Protein AF-A0A8X6U093-F1 (afdb_monomer_lite)

Organism: Nephila pilipes (NCBI:txid299642)

InterPro domains:
  IPR012337 Ribonuclease H-like superfamily [SSF53098] (28-123)

Radius of gyration: 16.88 Å; chains: 1; bounding box: 47×29×52 Å

Foldseek 3Di:
DDDPPVVVVVVVVLVVLVVCCCVVPNVVRHWDKDKFWEDDDQWIKIWIDTPVDIAIATQAGDDDPVCRGVSNVVVCCVDPNVVVVVVVVVVCVVVVHDDDDDDDDPPSDCPRHVVRNVRRVVNRPDHPPPPPD

Sequence (133 aa):
MEIEKKVTLDIFLKINALSLLDNNYPEPEWIRIYAVGSKMNDTVGAGVRSRLFSQYVPVGKYDSRTAIETTALQHLSESLIVNKIKQITWELIMNGKIVELQRILSHVDKDGNERVDLLAKRGTKFHTEEITI

pLDDT: mean 71.96, std 12.49, range [29.11, 88.0]

Secondary structure (DSSP, 8-state):
----HHHHHHHHHHHHHHHHHHHHS-TTTS--EEEEEEEETTEEEEEEEESS-EEEEEEEE-S-HHHHHHHHHHHHHHSHHHHHHHHHHHHHHHTT-------PPTTTSTTHHHHHHHHHHHHTTS-------

Structure (mmCIF, N/CA/C/O backbone):
data_AF-A0A8X6U093-F1
#
_entry.id   AF-A0A8X6U093-F1
#
loop_
_atom_site.group_PDB
_atom_site.id
_atom_site.type_symbol
_atom_site.label_atom_id
_atom_site.label_alt_id
_atom_site.label_comp_id
_atom_site.label_asym_id
_atom_site.label_entity_id
_atom_site.label_seq_id
_atom_site.pdbx_PDB_ins_code
_atom_site.Cartn_x
_atom_site.Cartn_y
_atom_site.Cartn_z
_atom_site.occupancy
_atom_site.B_iso_or_equiv
_atom_site.auth_seq_id
_atom_site.auth_comp_id
_atom_site.auth_asym_id
_atom_site.auth_atom_id
_atom_site.pdbx_PDB_model_num
ATOM 1 N N . MET A 1 1 ? 30.872 -15.445 22.754 1.00 41.41 1 MET A N 1
ATOM 2 C CA . MET A 1 1 ? 29.874 -15.375 21.668 1.00 41.41 1 MET A CA 1
ATOM 3 C C . MET A 1 1 ? 29.599 -13.899 21.434 1.00 41.41 1 MET A C 1
ATOM 5 O O . MET A 1 1 ? 28.808 -13.312 22.158 1.00 41.41 1 MET A O 1
ATOM 9 N N . GLU A 1 2 ? 30.370 -13.267 20.551 1.00 41.06 2 GLU A N 1
ATOM 10 C CA . GLU A 1 2 ? 30.178 -11.859 20.192 1.00 41.06 2 GLU A CA 1
ATOM 11 C C . GLU A 1 2 ? 29.000 -11.774 19.227 1.00 41.06 2 GLU A C 1
ATOM 13 O O . GLU A 1 2 ? 29.081 -12.222 18.087 1.00 41.06 2 GLU A O 1
ATOM 18 N N . ILE A 1 3 ? 27.874 -11.260 19.709 1.00 49.97 3 ILE A N 1
ATOM 19 C CA . ILE A 1 3 ? 26.755 -10.896 18.845 1.00 49.97 3 ILE A CA 1
ATOM 20 C C . ILE A 1 3 ? 27.085 -9.501 18.307 1.00 49.97 3 ILE A C 1
ATOM 22 O O . ILE A 1 3 ? 27.195 -8.550 19.084 1.00 49.97 3 ILE A O 1
ATOM 26 N N . GLU A 1 4 ? 27.303 -9.380 16.995 1.00 53.41 4 GLU A N 1
ATOM 27 C CA . GLU A 1 4 ? 27.632 -8.108 16.343 1.00 53.41 4 GLU A CA 1
ATOM 28 C C . GLU A 1 4 ? 26.589 -7.030 16.679 1.00 53.41 4 GLU A C 1
ATOM 30 O O . GLU A 1 4 ? 25.404 -7.172 16.374 1.00 53.41 4 GLU A O 1
ATOM 35 N N . LYS A 1 5 ? 27.048 -5.901 17.243 1.00 52.06 5 LYS A N 1
ATOM 36 C CA . LYS A 1 5 ? 26.238 -4.716 17.605 1.00 52.06 5 LYS A CA 1
ATOM 37 C C . LYS A 1 5 ? 25.226 -4.287 16.533 1.00 52.06 5 LYS A C 1
ATOM 39 O O . LYS A 1 5 ? 24.178 -3.739 16.867 1.00 52.06 5 LYS A O 1
ATOM 44 N N . LYS A 1 6 ? 25.547 -4.513 15.257 1.00 57.16 6 LYS A N 1
ATOM 45 C CA . LYS A 1 6 ? 24.728 -4.133 14.102 1.00 57.16 6 LYS A CA 1
ATOM 46 C C . LYS A 1 6 ? 23.438 -4.958 14.002 1.00 57.16 6 LYS A C 1
ATOM 48 O O . LYS A 1 6 ? 22.373 -4.394 13.788 1.00 57.16 6 LYS A O 1
ATOM 53 N N . VAL A 1 7 ? 23.521 -6.264 14.256 1.00 57.22 7 VAL A N 1
ATOM 54 C CA . VAL A 1 7 ? 22.369 -7.182 14.240 1.00 57.22 7 VAL A CA 1
ATOM 55 C C . VAL A 1 7 ? 21.414 -6.871 15.393 1.00 57.22 7 VAL A C 1
ATOM 57 O O . VAL A 1 7 ? 20.195 -6.876 15.222 1.00 57.22 7 VAL A O 1
ATOM 60 N N . THR A 1 8 ? 21.963 -6.535 16.561 1.00 59.69 8 THR A N 1
ATOM 61 C CA . THR A 1 8 ? 21.176 -6.153 17.739 1.00 59.69 8 THR A CA 1
ATOM 62 C C . THR A 1 8 ? 20.355 -4.888 17.475 1.00 59.69 8 THR A C 1
ATOM 64 O O . THR A 1 8 ? 19.180 -4.841 17.830 1.00 59.69 8 THR A O 1
ATOM 67 N N . LEU A 1 9 ? 20.931 -3.884 16.805 1.00 66.94 9 LEU A N 1
ATOM 68 C CA . LEU A 1 9 ? 20.243 -2.626 16.508 1.00 66.94 9 LEU A CA 1
ATOM 69 C C . LEU A 1 9 ? 19.055 -2.819 15.550 1.00 66.94 9 LEU A C 1
ATOM 71 O O . LEU A 1 9 ? 17.976 -2.292 15.814 1.00 66.94 9 LEU A O 1
ATOM 75 N N . ASP A 1 10 ? 19.219 -3.620 14.496 1.00 66.00 10 ASP A N 1
ATOM 76 C CA . ASP A 1 10 ? 18.153 -3.881 13.519 1.00 66.00 10 ASP A CA 1
ATOM 77 C C . ASP A 1 10 ? 16.969 -4.638 14.142 1.00 66.00 10 ASP A C 1
ATOM 79 O O . ASP A 1 10 ? 15.806 -4.321 13.876 1.00 66.00 10 ASP A O 1
ATOM 83 N N . ILE A 1 11 ? 17.245 -5.602 15.028 1.00 68.00 11 ILE A N 1
ATOM 84 C CA . ILE A 1 11 ? 16.208 -6.330 15.774 1.00 68.00 11 ILE A CA 1
ATOM 85 C C . ILE A 1 11 ? 15.457 -5.382 16.718 1.00 68.00 11 ILE A C 1
ATOM 87 O O . ILE A 1 11 ? 14.227 -5.413 16.764 1.00 68.00 11 ILE A O 1
ATOM 91 N N . PHE A 1 12 ? 16.168 -4.509 17.436 1.00 71.88 12 PHE A N 1
ATOM 92 C CA . PHE A 1 12 ? 15.547 -3.542 18.346 1.00 71.88 12 PHE A CA 1
ATOM 93 C C . PHE A 1 12 ? 14.691 -2.507 17.612 1.00 71.88 12 PHE A C 1
ATOM 95 O O . PHE A 1 12 ? 13.573 -2.226 18.040 1.00 71.88 12 PHE A O 1
ATOM 102 N N . LEU A 1 13 ? 15.175 -1.963 16.493 1.00 70.44 13 LEU A N 1
ATOM 103 C CA . LEU A 1 13 ? 14.407 -1.029 15.665 1.00 70.44 13 LEU A CA 1
ATOM 104 C C . LEU A 1 13 ? 13.133 -1.682 15.128 1.00 70.44 13 LEU A C 1
ATOM 106 O O . LEU A 1 13 ? 12.068 -1.068 15.147 1.00 70.44 13 LEU A O 1
ATOM 110 N N . LYS A 1 14 ? 13.228 -2.950 14.719 1.00 69.44 14 LYS A N 1
ATOM 111 C CA . LYS A 1 14 ? 12.084 -3.735 14.262 1.00 69.44 14 LYS A CA 1
ATOM 112 C C . LYS A 1 14 ? 11.042 -3.944 15.361 1.00 69.44 14 LYS A C 1
ATOM 114 O O . LYS A 1 14 ? 9.865 -3.685 15.130 1.00 69.44 14 LYS A O 1
ATOM 119 N N . ILE A 1 15 ? 11.467 -4.382 16.546 1.00 73.75 15 ILE A N 1
ATOM 120 C CA . ILE A 1 15 ? 10.570 -4.598 17.692 1.00 73.75 15 ILE A CA 1
ATOM 121 C C . ILE A 1 15 ? 9.896 -3.286 18.098 1.00 73.75 15 ILE A C 1
ATOM 123 O O . ILE A 1 15 ? 8.685 -3.261 18.300 1.00 73.75 15 ILE A O 1
ATOM 127 N N . ASN A 1 16 ? 10.654 -2.190 18.163 1.00 74.38 16 ASN A N 1
ATOM 128 C CA . ASN A 1 16 ? 10.108 -0.890 18.537 1.00 74.38 16 ASN A CA 1
ATOM 129 C C . ASN A 1 16 ? 9.097 -0.374 17.517 1.00 74.38 16 ASN A C 1
ATOM 131 O O . ASN A 1 16 ? 8.034 0.076 17.919 1.00 74.38 16 ASN A O 1
ATOM 135 N N . ALA A 1 17 ? 9.386 -0.473 16.218 1.00 74.12 17 ALA A N 1
ATOM 136 C CA . ALA A 1 17 ? 8.464 -0.032 15.176 1.00 74.12 17 ALA A CA 1
ATOM 137 C C . ALA A 1 17 ? 7.152 -0.837 15.176 1.00 74.12 17 ALA A C 1
ATOM 139 O O . ALA A 1 17 ? 6.080 -0.248 15.070 1.00 74.12 17 ALA A O 1
ATOM 140 N N . LEU A 1 18 ? 7.224 -2.162 15.351 1.00 75.12 18 LEU A N 1
ATOM 141 C CA . LEU A 1 18 ? 6.031 -3.007 15.481 1.00 75.12 18 LEU A CA 1
ATOM 142 C C . LEU A 1 18 ? 5.238 -2.685 16.749 1.00 75.12 18 LEU A C 1
ATOM 144 O O . LEU A 1 18 ? 4.028 -2.510 16.684 1.00 75.12 18 LEU A O 1
ATOM 148 N N . SER A 1 19 ? 5.926 -2.523 17.881 1.00 78.62 19 SER A N 1
ATOM 149 C CA . SER A 1 19 ? 5.303 -2.127 19.147 1.00 78.62 19 SER A CA 1
ATOM 150 C C . SER A 1 19 ? 4.608 -0.765 19.035 1.00 78.62 19 SER A C 1
ATOM 152 O O . SER A 1 19 ? 3.512 -0.580 19.552 1.00 78.62 19 SER A O 1
ATOM 154 N N . LEU A 1 20 ? 5.195 0.187 18.308 1.00 79.06 20 LEU A N 1
ATOM 155 C CA . LEU A 1 20 ? 4.588 1.494 18.045 1.00 79.06 20 LEU A CA 1
ATOM 156 C C . LEU A 1 20 ? 3.298 1.361 17.224 1.00 79.06 20 LEU A C 1
ATOM 158 O O . LEU A 1 20 ? 2.291 1.977 17.566 1.00 79.06 20 LEU A O 1
ATOM 162 N N . LEU A 1 21 ? 3.319 0.532 16.174 1.00 78.25 21 LEU A N 1
ATOM 163 C CA . LEU A 1 21 ? 2.145 0.261 15.343 1.00 78.25 21 LEU A CA 1
ATOM 164 C C . LEU A 1 21 ? 1.028 -0.418 16.134 1.00 78.25 21 LEU A C 1
ATOM 166 O O . LEU A 1 21 ? -0.127 -0.029 16.007 1.00 78.25 21 LEU A O 1
ATOM 170 N N . ASP A 1 22 ? 1.357 -1.410 16.952 1.00 82.44 22 ASP A N 1
ATOM 171 C CA . ASP A 1 22 ? 0.354 -2.186 17.679 1.00 82.44 22 ASP A CA 1
ATOM 172 C C . ASP A 1 22 ? -0.229 -1.421 18.872 1.00 82.44 22 ASP A C 1
ATOM 174 O O . ASP A 1 22 ? -1.417 -1.559 19.151 1.00 82.44 22 ASP A O 1
ATOM 178 N N . ASN A 1 23 ? 0.562 -0.566 19.529 1.00 84.00 23 ASN A N 1
ATOM 179 C CA . ASN A 1 23 ? 0.085 0.235 20.658 1.00 84.00 23 ASN A CA 1
ATOM 180 C C . ASN A 1 23 ? -0.705 1.477 20.223 1.00 84.00 23 ASN A C 1
ATOM 182 O O . ASN A 1 23 ? -1.658 1.851 20.900 1.00 84.00 23 ASN A O 1
ATOM 186 N N . ASN A 1 24 ? -0.322 2.118 19.113 1.00 82.69 24 ASN A N 1
ATOM 187 C CA . ASN A 1 24 ? -0.962 3.362 18.673 1.00 82.69 24 ASN A CA 1
ATOM 188 C C . ASN A 1 24 ? -2.015 3.142 17.573 1.00 82.69 24 ASN A C 1
ATOM 190 O O . ASN A 1 24 ? -2.919 3.965 17.436 1.00 82.69 24 ASN A O 1
ATOM 194 N N . TYR A 1 25 ? -1.914 2.051 16.800 1.00 84.12 25 TYR A N 1
ATOM 195 C CA . TYR A 1 25 ? -2.778 1.759 15.645 1.00 84.12 25 TYR A CA 1
ATOM 196 C C . TYR A 1 25 ? -3.170 0.261 15.557 1.00 84.12 25 TYR A C 1
ATOM 198 O O . TYR A 1 25 ? -2.813 -0.437 14.590 1.00 84.12 25 TYR A O 1
ATOM 206 N N . PRO A 1 26 ? -3.888 -0.283 16.558 1.00 85.31 26 PRO A N 1
ATOM 207 C CA . PRO A 1 26 ? -4.233 -1.706 16.612 1.00 85.31 26 PRO A CA 1
ATOM 208 C C . PRO A 1 26 ? -5.241 -2.109 15.513 1.00 85.31 26 PRO A C 1
ATOM 210 O O . PRO A 1 26 ? -6.225 -1.413 15.269 1.00 85.31 26 PRO A O 1
ATOM 213 N N . GLU A 1 27 ? -5.033 -3.260 14.856 1.00 75.69 27 GLU A N 1
ATOM 214 C CA . GLU A 1 27 ? -5.844 -3.729 13.706 1.00 75.69 27 GLU A CA 1
ATOM 215 C C . GLU A 1 27 ? -7.365 -3.930 13.930 1.00 75.69 27 GLU A C 1
ATOM 217 O O . GLU A 1 27 ? -8.107 -3.889 12.940 1.00 75.69 27 GLU A O 1
ATOM 222 N N . PRO A 1 28 ? -7.894 -4.119 15.158 1.00 80.75 28 PRO A N 1
ATOM 223 C CA . PRO A 1 28 ? -9.342 -4.086 15.375 1.00 80.75 28 PRO A CA 1
ATOM 224 C C . PRO A 1 28 ? -9.943 -2.686 15.180 1.00 80.75 28 PRO A C 1
ATOM 226 O O . PRO A 1 28 ? -11.090 -2.562 14.755 1.00 80.75 28 PRO A O 1
ATOM 229 N N . GLU A 1 29 ? -9.167 -1.641 15.470 1.00 84.00 29 GLU A N 1
ATOM 230 C CA . GLU A 1 29 ? -9.611 -0.241 15.478 1.00 84.00 29 GLU A CA 1
ATOM 231 C C . GLU A 1 29 ? -9.151 0.519 14.227 1.00 84.00 29 GLU A C 1
ATOM 233 O O . GLU A 1 29 ? -9.802 1.472 13.797 1.00 84.00 29 GLU A O 1
ATOM 238 N N . TRP A 1 30 ? -8.065 0.058 13.598 1.00 85.38 30 TRP A N 1
ATOM 239 C CA . TRP A 1 30 ? -7.442 0.689 12.440 1.00 85.38 30 TRP A CA 1
ATOM 240 C C . TRP A 1 30 ? -7.411 -0.242 11.231 1.00 85.38 30 TRP A C 1
ATOM 242 O O . TRP A 1 30 ? -6.957 -1.384 11.289 1.00 85.38 30 TRP A O 1
ATOM 252 N N . ILE A 1 31 ? -7.844 0.272 10.079 1.00 82.00 31 ILE A N 1
ATOM 253 C CA . ILE A 1 31 ? -7.667 -0.421 8.802 1.00 82.00 31 ILE A CA 1
ATOM 254 C C . ILE A 1 31 ? -6.258 -0.119 8.292 1.00 82.00 31 ILE A C 1
ATOM 256 O O . ILE A 1 31 ? -5.975 1.000 7.870 1.00 82.00 31 ILE A O 1
ATOM 260 N N . ARG A 1 32 ? -5.384 -1.130 8.283 1.00 84.69 32 ARG A N 1
ATOM 261 C CA . ARG A 1 32 ? -4.043 -1.011 7.698 1.00 84.69 32 ARG A CA 1
ATOM 262 C C . ARG A 1 32 ? -4.095 -1.166 6.178 1.00 84.69 32 ARG A C 1
ATOM 264 O O . ARG A 1 32 ? -4.735 -2.083 5.648 1.00 84.69 32 ARG A O 1
ATOM 271 N N . ILE A 1 33 ? -3.423 -0.257 5.477 1.00 81.56 33 ILE A N 1
ATOM 272 C CA . ILE A 1 33 ? -3.215 -0.301 4.028 1.00 81.56 33 ILE A CA 1
ATOM 273 C C . ILE A 1 33 ? -1.710 -0.209 3.781 1.00 81.56 33 ILE A C 1
ATOM 275 O O . ILE A 1 33 ? -1.073 0.787 4.106 1.00 81.56 33 ILE A O 1
ATOM 279 N N . TYR A 1 34 ? -1.154 -1.258 3.194 1.00 83.00 34 TYR A N 1
ATOM 280 C CA . TYR A 1 34 ? 0.246 -1.381 2.817 1.00 83.00 34 TYR A CA 1
ATOM 281 C C . TYR A 1 34 ? 0.392 -1.096 1.333 1.00 83.00 34 TYR A C 1
ATOM 283 O O . TYR A 1 34 ? -0.350 -1.671 0.542 1.00 83.00 34 TYR A O 1
ATOM 291 N N . ALA A 1 35 ? 1.358 -0.269 0.945 1.00 79.56 35 ALA A N 1
ATOM 292 C CA . ALA A 1 35 ? 1.686 -0.006 -0.452 1.00 79.56 35 ALA A CA 1
ATOM 293 C C . ALA A 1 35 ? 3.203 -0.050 -0.652 1.00 79.56 35 ALA A C 1
ATOM 295 O O . ALA A 1 35 ? 3.947 0.480 0.173 1.00 79.56 35 ALA A O 1
ATOM 296 N N . VAL A 1 36 ? 3.667 -0.678 -1.734 1.00 81.12 36 VAL A N 1
ATOM 297 C CA . VAL A 1 36 ? 5.102 -0.768 -2.038 1.00 81.12 36 VAL A CA 1
ATOM 298 C C . VAL A 1 36 ? 5.361 -0.887 -3.540 1.00 81.12 36 VAL A C 1
ATOM 300 O O . VAL A 1 36 ? 4.547 -1.442 -4.278 1.00 81.12 36 VAL A O 1
ATOM 303 N N . GLY A 1 37 ? 6.518 -0.394 -3.982 1.00 80.50 37 GLY A N 1
ATOM 304 C CA . GLY A 1 37 ? 7.114 -0.720 -5.278 1.00 80.50 37 GLY A CA 1
ATOM 305 C C . GLY A 1 37 ? 8.189 -1.796 -5.125 1.00 80.50 37 GLY A C 1
ATOM 306 O O . GLY A 1 37 ? 8.938 -1.784 -4.151 1.00 80.50 37 GLY A O 1
ATOM 307 N N . SER A 1 38 ? 8.287 -2.720 -6.079 1.00 83.75 38 SER A N 1
ATOM 308 C CA . SER A 1 38 ? 9.302 -3.777 -6.075 1.00 83.75 38 SER A CA 1
ATOM 309 C C . SER A 1 38 ? 9.889 -3.982 -7.468 1.00 83.75 38 SER A C 1
ATOM 311 O O . SER A 1 38 ? 9.191 -3.856 -8.476 1.00 83.75 38 SER A O 1
ATOM 313 N N . LYS A 1 39 ? 11.185 -4.300 -7.519 1.00 84.19 39 LYS A N 1
ATOM 314 C CA . LYS A 1 39 ? 11.944 -4.543 -8.753 1.00 84.19 39 LYS A CA 1
ATOM 315 C C . LYS A 1 39 ? 12.307 -6.021 -8.845 1.00 84.19 39 LYS A C 1
ATOM 317 O O . LYS A 1 39 ? 12.833 -6.590 -7.889 1.00 84.19 39 LYS A O 1
ATOM 322 N N . MET A 1 40 ? 12.082 -6.619 -10.008 1.00 82.94 40 MET A N 1
ATOM 323 C CA . MET A 1 40 ? 12.704 -7.883 -10.399 1.00 82.94 40 MET A CA 1
ATOM 324 C C . MET A 1 40 ? 13.353 -7.715 -11.766 1.00 82.94 40 MET A C 1
ATOM 326 O O . MET A 1 40 ? 12.694 -7.274 -12.708 1.00 82.94 40 MET A O 1
ATOM 330 N N . ASN A 1 41 ? 14.630 -8.092 -11.882 1.00 82.38 41 ASN A N 1
ATOM 331 C CA . ASN A 1 41 ? 15.456 -7.777 -13.054 1.00 82.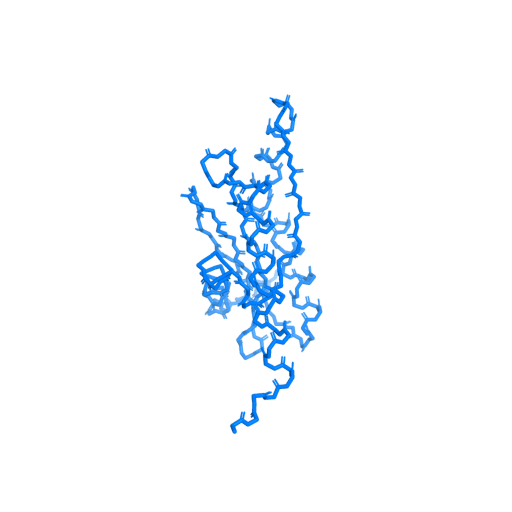38 41 ASN A CA 1
ATOM 332 C C . ASN A 1 41 ? 15.331 -6.281 -13.368 1.00 82.38 41 ASN A C 1
ATOM 334 O O . ASN A 1 41 ? 15.443 -5.496 -12.436 1.00 82.38 41 ASN A O 1
ATOM 338 N N . ASP A 1 42 ? 15.013 -5.884 -14.601 1.00 81.56 42 ASP A N 1
ATOM 339 C CA . ASP A 1 42 ? 14.804 -4.473 -14.963 1.00 81.56 42 ASP A CA 1
ATOM 340 C C . ASP A 1 42 ? 13.350 -4.019 -14.869 1.00 81.56 42 ASP A C 1
ATOM 342 O O . ASP A 1 42 ? 13.056 -2.860 -15.125 1.00 81.56 42 ASP A O 1
ATOM 346 N N . THR A 1 43 ? 12.436 -4.909 -14.488 1.00 80.69 43 THR A N 1
ATOM 347 C CA . THR A 1 43 ? 11.000 -4.624 -14.417 1.00 80.69 43 THR A CA 1
ATOM 348 C C . THR A 1 43 ? 10.556 -4.265 -13.011 1.00 80.69 43 THR A C 1
ATOM 350 O O . THR A 1 43 ? 11.026 -4.813 -12.011 1.00 80.69 43 THR A O 1
ATOM 353 N N . VAL A 1 44 ? 9.598 -3.355 -12.944 1.00 82.69 44 VAL A N 1
ATOM 354 C CA . VAL A 1 44 ? 9.054 -2.794 -11.721 1.00 82.69 44 VAL A CA 1
ATOM 355 C C . VAL A 1 44 ? 7.570 -3.076 -11.678 1.00 82.69 44 VAL A C 1
ATOM 357 O O . VAL A 1 44 ? 6.852 -2.918 -12.665 1.00 82.69 44 VAL A O 1
ATOM 360 N N . GLY A 1 45 ? 7.118 -3.496 -10.510 1.00 81.50 45 GLY A N 1
ATOM 361 C CA . GLY A 1 45 ? 5.716 -3.637 -10.189 1.00 81.50 45 GLY A CA 1
ATOM 362 C C . GLY A 1 45 ? 5.421 -2.912 -8.893 1.00 81.50 45 GLY A C 1
ATOM 363 O O . GLY A 1 45 ? 6.309 -2.639 -8.084 1.00 81.50 45 GLY A O 1
ATOM 364 N N . ALA A 1 46 ? 4.155 -2.604 -8.694 1.00 82.31 46 ALA A N 1
ATOM 365 C CA . ALA A 1 46 ? 3.680 -1.964 -7.490 1.00 82.31 46 ALA A CA 1
ATOM 366 C C . ALA A 1 46 ? 2.521 -2.760 -6.909 1.00 82.31 46 ALA A C 1
ATOM 368 O O . ALA A 1 46 ? 1.756 -3.372 -7.651 1.00 82.31 46 ALA A O 1
ATOM 369 N N . GLY A 1 47 ? 2.411 -2.790 -5.588 1.00 80.56 47 GLY A N 1
ATOM 370 C CA . GLY A 1 47 ? 1.413 -3.568 -4.871 1.00 80.56 47 GLY A CA 1
ATOM 371 C C . GLY A 1 47 ? 0.734 -2.730 -3.804 1.00 80.56 47 GLY A C 1
ATOM 372 O O . GLY A 1 47 ? 1.373 -1.893 -3.168 1.00 80.56 47 GLY A O 1
ATOM 373 N N . VAL A 1 48 ? -0.551 -3.000 -3.578 1.00 80.88 48 VAL A N 1
ATOM 374 C CA . VAL A 1 48 ? -1.268 -2.561 -2.382 1.00 80.88 48 VAL A CA 1
ATOM 375 C C . VAL A 1 48 ? -1.973 -3.736 -1.718 1.00 80.88 48 VAL A C 1
ATOM 377 O O . VAL A 1 48 ? -2.549 -4.598 -2.388 1.00 80.88 48 VAL A O 1
ATOM 380 N N . ARG A 1 49 ? -1.978 -3.755 -0.390 1.00 83.50 49 ARG A N 1
ATOM 381 C CA . ARG A 1 49 ? -2.665 -4.762 0.408 1.00 83.50 49 ARG A CA 1
ATOM 382 C C . ARG A 1 49 ? -3.336 -4.144 1.626 1.00 83.50 49 ARG A C 1
ATOM 384 O O . ARG A 1 49 ? -2.759 -3.327 2.324 1.00 83.50 49 ARG A O 1
ATOM 391 N N . SER A 1 50 ? -4.532 -4.618 1.920 1.00 82.06 50 SER A N 1
ATOM 392 C CA . SER A 1 50 ? -5.235 -4.453 3.187 1.00 82.06 50 SER A CA 1
ATOM 393 C C . SER A 1 50 ? -5.926 -5.777 3.520 1.00 82.06 50 SER A C 1
ATOM 395 O O . SER A 1 50 ? -6.035 -6.657 2.663 1.00 82.06 50 SER A O 1
ATOM 397 N N . ARG A 1 51 ? -6.471 -5.923 4.730 1.00 82.19 51 ARG A N 1
ATOM 398 C CA . ARG A 1 51 ? -7.378 -7.041 5.042 1.00 82.19 51 ARG A CA 1
ATOM 399 C C . ARG A 1 51 ? -8.626 -7.073 4.145 1.00 82.19 51 ARG A C 1
ATOM 401 O O . ARG A 1 51 ? -9.263 -8.109 4.026 1.00 82.19 51 ARG A O 1
ATOM 408 N N . LEU A 1 52 ? -8.965 -5.944 3.518 1.00 78.56 52 LEU A N 1
ATOM 409 C CA . LEU A 1 52 ? -10.156 -5.782 2.679 1.00 78.56 52 LEU A CA 1
ATOM 410 C C . LEU A 1 52 ? -9.901 -6.021 1.182 1.00 78.56 52 LEU A C 1
ATOM 412 O O . LEU A 1 52 ? -10.834 -6.321 0.445 1.00 78.56 52 LEU A O 1
ATOM 416 N N . PHE A 1 53 ? -8.662 -5.855 0.708 1.00 78.44 53 PHE A N 1
ATOM 417 C CA . PHE A 1 53 ? -8.330 -5.952 -0.716 1.00 78.44 53 PHE A CA 1
ATOM 418 C C . PHE A 1 53 ? -6.836 -6.201 -0.944 1.00 78.44 53 PHE A C 1
ATOM 420 O O . PHE A 1 53 ? -5.992 -5.949 -0.089 1.00 78.44 53 PHE A O 1
ATOM 427 N N . SER A 1 54 ? -6.472 -6.696 -2.124 1.00 83.50 54 SER A N 1
ATOM 428 C CA . SER A 1 54 ? -5.074 -6.865 -2.540 1.00 83.50 54 SER A CA 1
ATOM 429 C C . SER A 1 54 ? -4.977 -6.738 -4.053 1.00 83.50 54 SER A C 1
ATOM 431 O O . SER A 1 54 ? -5.690 -7.448 -4.756 1.00 83.50 54 SER A O 1
ATOM 433 N N . GLN A 1 55 ? -4.122 -5.846 -4.553 1.00 80.50 55 GLN A N 1
ATOM 434 C CA . GLN A 1 55 ? -3.927 -5.625 -5.989 1.00 80.50 55 GLN A CA 1
ATOM 435 C C . GLN A 1 55 ? -2.468 -5.282 -6.326 1.00 80.50 55 GLN A C 1
ATOM 437 O O . GLN A 1 55 ? -1.709 -4.856 -5.455 1.00 80.50 55 GLN A O 1
ATOM 442 N N . TYR A 1 56 ? -2.084 -5.457 -7.591 1.00 83.56 56 TYR A N 1
ATOM 443 C CA . TYR A 1 56 ? -0.790 -5.031 -8.127 1.00 83.56 56 TYR A CA 1
ATOM 444 C C . TYR A 1 56 ? -0.930 -4.440 -9.529 1.00 83.56 56 TYR A C 1
ATOM 446 O O . TYR A 1 56 ? -1.900 -4.727 -10.227 1.00 83.56 56 TYR A O 1
ATOM 454 N N . VAL A 1 57 ? 0.065 -3.656 -9.942 1.00 77.19 57 VAL A N 1
ATOM 455 C CA . VAL A 1 57 ? 0.136 -3.022 -11.265 1.00 77.19 57 VAL A CA 1
ATOM 456 C C . VAL A 1 57 ? 1.563 -3.148 -11.815 1.00 77.19 57 VAL A C 1
ATOM 458 O O . VAL A 1 57 ? 2.513 -2.955 -11.046 1.00 77.19 57 VAL A O 1
ATOM 461 N N . PRO A 1 58 ? 1.751 -3.488 -13.104 1.00 81.00 58 PRO A N 1
ATOM 462 C CA . PRO A 1 58 ? 3.040 -3.316 -13.768 1.00 81.00 58 PRO A CA 1
ATOM 463 C C . PRO A 1 58 ? 3.368 -1.825 -13.898 1.00 81.00 58 PRO A C 1
ATOM 465 O O . PRO A 1 58 ? 2.518 -1.030 -14.280 1.00 81.00 58 PRO A O 1
ATOM 468 N N . VAL A 1 59 ? 4.599 -1.443 -13.570 1.00 74.88 59 VAL A N 1
ATOM 469 C CA . VAL A 1 59 ? 5.056 -0.043 -13.617 1.00 74.88 59 VAL A CA 1
ATOM 470 C C . VAL A 1 59 ? 5.951 0.188 -14.837 1.00 74.88 59 VAL A C 1
ATOM 472 O O . VAL A 1 59 ? 5.914 1.261 -15.415 1.00 74.88 59 VAL A O 1
ATOM 475 N N . GLY A 1 60 ? 6.735 -0.809 -15.259 1.00 74.50 60 GLY A N 1
ATOM 476 C CA . GLY A 1 60 ? 7.640 -0.700 -16.412 1.00 74.50 60 GLY A CA 1
ATOM 477 C C . GLY A 1 60 ? 9.099 -0.926 -16.028 1.00 74.50 60 GLY A C 1
ATOM 478 O O . GLY A 1 60 ? 9.370 -1.619 -15.047 1.00 74.50 60 GLY A O 1
ATOM 479 N N . LYS A 1 61 ? 10.050 -0.381 -16.796 1.00 77.50 61 LYS A N 1
ATOM 480 C CA . LYS A 1 61 ? 11.490 -0.571 -16.551 1.00 77.50 61 LYS A CA 1
ATOM 481 C C . LYS A 1 61 ? 12.144 0.655 -15.917 1.00 77.50 61 LYS A C 1
ATOM 483 O O . LYS A 1 61 ? 11.987 1.753 -16.436 1.00 77.50 61 LYS A O 1
ATOM 488 N N . TYR A 1 62 ? 12.893 0.464 -14.825 1.00 70.25 62 TYR A N 1
ATOM 489 C CA . TYR A 1 62 ? 13.597 1.553 -14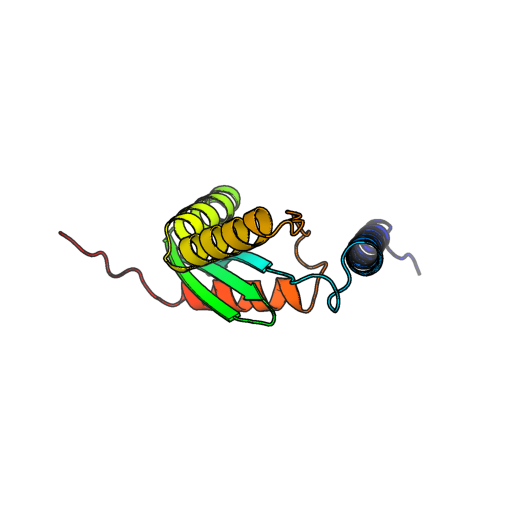.129 1.00 70.25 62 TYR A CA 1
ATOM 490 C C . TYR A 1 62 ? 14.911 1.092 -13.494 1.00 70.25 62 TYR A C 1
ATOM 492 O O . TYR A 1 62 ? 14.977 0.043 -12.846 1.00 70.25 62 TYR A O 1
ATOM 500 N N . ASP A 1 63 ? 15.940 1.934 -13.583 1.00 63.84 63 ASP A N 1
ATOM 501 C CA . ASP A 1 63 ? 17.296 1.575 -13.156 1.00 63.84 63 ASP A CA 1
ATOM 502 C C . ASP A 1 63 ? 17.602 1.888 -11.688 1.00 63.84 63 ASP A C 1
ATOM 504 O O . ASP A 1 63 ? 18.339 1.134 -11.050 1.00 63.84 63 ASP A O 1
ATOM 508 N N . SER A 1 64 ? 16.999 2.927 -11.098 1.00 66.69 64 SER A N 1
ATOM 509 C CA . SER A 1 64 ? 17.322 3.355 -9.728 1.00 66.69 64 SER A CA 1
ATOM 510 C C . SER A 1 64 ? 16.241 2.993 -8.706 1.00 66.69 64 SER A C 1
ATOM 512 O O . SER A 1 64 ? 15.048 3.135 -8.959 1.00 66.69 64 SER A O 1
ATOM 514 N N . ARG A 1 65 ? 16.657 2.556 -7.508 1.00 66.31 65 ARG A N 1
ATOM 515 C CA . ARG A 1 65 ? 15.753 2.158 -6.408 1.00 66.31 65 ARG A CA 1
ATOM 516 C C . ARG A 1 65 ? 14.833 3.295 -5.952 1.00 66.31 65 ARG A C 1
ATOM 518 O O . ARG A 1 65 ? 13.672 3.059 -5.641 1.00 66.31 65 ARG A O 1
ATOM 525 N N . THR A 1 66 ? 15.334 4.527 -5.967 1.00 62.22 66 THR A N 1
ATOM 526 C CA . THR A 1 66 ? 14.544 5.718 -5.637 1.00 62.22 66 THR A CA 1
ATOM 527 C C . THR A 1 66 ? 13.525 6.041 -6.729 1.00 62.22 66 THR A C 1
ATOM 529 O O . THR A 1 66 ? 12.388 6.370 -6.408 1.00 62.22 66 THR A O 1
ATOM 532 N N . ALA A 1 67 ? 13.890 5.906 -8.011 1.00 63.44 67 ALA A N 1
ATOM 533 C CA . ALA A 1 67 ? 12.924 6.041 -9.103 1.00 63.44 67 ALA A CA 1
ATOM 534 C C . ALA A 1 67 ? 11.872 4.930 -9.041 1.00 63.44 67 ALA A C 1
ATOM 536 O O . ALA A 1 67 ? 10.700 5.190 -9.251 1.00 63.44 67 ALA A O 1
ATOM 537 N N . ILE A 1 68 ? 12.258 3.714 -8.656 1.00 66.25 68 ILE A N 1
ATOM 538 C CA . ILE A 1 68 ? 11.325 2.601 -8.468 1.00 66.25 68 ILE A CA 1
ATOM 539 C C . ILE A 1 68 ? 10.270 2.935 -7.425 1.00 66.25 68 ILE A C 1
ATOM 541 O O . ILE A 1 68 ? 9.093 2.801 -7.718 1.00 66.25 68 ILE A O 1
ATOM 545 N N . GLU A 1 69 ? 10.658 3.381 -6.231 1.00 65.56 69 GLU A N 1
ATOM 546 C CA . GLU A 1 69 ? 9.686 3.701 -5.182 1.00 65.56 69 GLU A CA 1
ATOM 547 C C . GLU A 1 69 ? 8.805 4.891 -5.570 1.00 65.56 69 GLU A C 1
ATOM 549 O O . GLU A 1 69 ? 7.582 4.799 -5.483 1.00 65.56 69 GLU A O 1
ATOM 554 N N . THR A 1 70 ? 9.400 5.987 -6.046 1.00 64.69 70 THR A N 1
ATOM 555 C CA . THR A 1 70 ? 8.656 7.205 -6.393 1.00 64.69 70 THR A CA 1
ATOM 556 C C . THR A 1 70 ? 7.750 6.988 -7.600 1.00 64.69 70 THR A C 1
ATOM 558 O O . THR A 1 70 ? 6.583 7.364 -7.559 1.00 64.69 70 THR A O 1
ATOM 561 N N . THR A 1 71 ? 8.238 6.336 -8.654 1.00 66.69 71 THR A N 1
ATOM 562 C CA . THR A 1 71 ? 7.456 6.090 -9.868 1.00 66.69 71 THR A CA 1
ATOM 563 C C . THR A 1 71 ? 6.458 4.954 -9.687 1.00 66.69 71 THR A C 1
ATOM 565 O O . THR A 1 71 ? 5.347 5.057 -10.196 1.00 66.69 71 THR A O 1
ATOM 568 N N . ALA A 1 72 ? 6.763 3.923 -8.892 1.00 65.00 72 ALA A N 1
ATOM 569 C CA . ALA A 1 72 ? 5.754 2.941 -8.498 1.00 65.00 72 ALA A CA 1
ATOM 570 C C . ALA A 1 72 ? 4.634 3.604 -7.701 1.00 65.00 72 ALA A C 1
ATOM 572 O O . ALA A 1 72 ? 3.472 3.318 -7.957 1.00 65.00 72 ALA A O 1
ATOM 573 N N . LEU A 1 73 ? 4.953 4.513 -6.775 1.00 64.19 73 LEU A N 1
ATOM 574 C CA . LEU A 1 73 ? 3.941 5.279 -6.050 1.00 64.19 73 LEU A CA 1
ATOM 575 C C . LEU A 1 73 ? 3.180 6.238 -6.966 1.00 64.19 73 LEU A C 1
ATOM 577 O O . LEU A 1 73 ? 1.976 6.376 -6.790 1.00 64.19 73 LEU A O 1
ATOM 581 N N . GLN A 1 74 ? 3.831 6.851 -7.955 1.00 66.56 74 GLN A N 1
ATOM 582 C CA . GLN A 1 74 ? 3.183 7.732 -8.924 1.00 66.56 74 GLN A CA 1
ATOM 583 C C . GLN A 1 74 ? 2.237 6.964 -9.857 1.00 66.56 74 GLN A C 1
ATOM 585 O O . GLN A 1 74 ? 1.065 7.324 -9.950 1.00 66.56 74 GLN A O 1
ATOM 590 N N . HIS A 1 75 ? 2.676 5.854 -10.452 1.00 64.19 75 HIS A N 1
ATOM 591 C CA . HIS A 1 75 ? 1.810 4.985 -11.251 1.00 64.19 75 HIS A CA 1
ATOM 592 C C . HIS A 1 75 ? 0.742 4.301 -10.416 1.00 64.19 75 HIS A C 1
ATOM 594 O O . HIS A 1 75 ? -0.389 4.175 -10.871 1.00 64.19 75 HIS A O 1
ATOM 600 N N . LEU A 1 76 ? 1.034 3.925 -9.168 1.00 61.09 76 LEU A N 1
ATOM 601 C CA . LEU A 1 76 ? -0.017 3.543 -8.236 1.00 61.09 76 LEU A CA 1
ATOM 602 C C . LEU A 1 76 ? -1.002 4.699 -8.085 1.00 61.09 76 LEU A C 1
ATOM 604 O O . LEU A 1 76 ? -2.190 4.452 -8.243 1.00 61.09 76 LEU A O 1
ATOM 608 N N . SER A 1 77 ? -0.532 5.932 -7.857 1.00 60.66 77 SER A N 1
ATOM 609 C CA . SER A 1 77 ? -1.354 7.137 -7.663 1.00 60.66 77 SER A CA 1
ATOM 610 C C . SER A 1 77 ? -2.295 7.448 -8.825 1.00 60.66 77 SER A C 1
ATOM 612 O O . SER A 1 77 ? -3.371 8.000 -8.584 1.00 60.66 77 SER A O 1
ATOM 614 N N . GLU A 1 78 ? -1.878 7.091 -10.038 1.00 64.25 78 GLU A N 1
ATOM 615 C CA . GLU A 1 78 ? -2.611 7.232 -11.298 1.00 64.25 78 GLU A CA 1
ATOM 616 C C . GLU A 1 78 ? -3.445 5.982 -11.618 1.00 64.25 78 GLU A C 1
ATOM 618 O O . GLU A 1 78 ? -4.444 6.059 -12.333 1.00 64.25 78 GLU A O 1
ATOM 623 N N . SER A 1 79 ? -3.087 4.828 -11.049 1.00 63.28 79 SER A N 1
ATOM 624 C CA . SER A 1 79 ? -3.849 3.596 -11.202 1.00 63.28 79 SER A CA 1
ATOM 625 C C . SER A 1 79 ? -5.220 3.712 -10.540 1.00 63.28 79 SER A C 1
ATOM 627 O O . SER A 1 79 ? -5.414 4.368 -9.508 1.00 63.28 79 SER A O 1
ATOM 629 N N . LEU A 1 80 ? -6.177 2.969 -11.097 1.00 57.69 80 LEU A N 1
ATOM 630 C CA . LEU A 1 80 ? -7.531 2.825 -10.561 1.00 57.69 80 LEU A CA 1
ATOM 631 C C . LEU A 1 80 ? -7.532 2.467 -9.060 1.00 57.69 80 LEU A C 1
ATOM 633 O O . LEU A 1 80 ? -8.455 2.817 -8.331 1.00 57.69 80 LEU A O 1
ATOM 637 N N . ILE A 1 81 ? -6.470 1.809 -8.591 1.00 56.06 81 ILE A N 1
ATOM 638 C CA . ILE A 1 81 ? -6.285 1.351 -7.217 1.00 56.06 81 ILE A CA 1
ATOM 639 C C . ILE A 1 81 ? -6.040 2.501 -6.252 1.00 56.06 81 ILE A C 1
ATOM 641 O O . ILE A 1 81 ? -6.740 2.579 -5.246 1.00 56.06 81 ILE A O 1
ATOM 645 N N . VAL A 1 82 ? -5.091 3.405 -6.517 1.00 61.53 82 VAL A N 1
ATOM 646 C CA . VAL A 1 82 ? -4.897 4.546 -5.610 1.00 61.53 82 VAL A CA 1
ATOM 647 C C . VAL A 1 82 ? -5.950 5.601 -5.823 1.00 61.53 82 VAL A C 1
ATOM 649 O O . VAL A 1 82 ? -6.270 6.273 -4.861 1.00 61.53 82 VAL A O 1
ATOM 652 N N . ASN A 1 83 ? -6.572 5.719 -6.993 1.00 66.12 83 ASN A N 1
ATOM 653 C CA . ASN A 1 83 ? -7.784 6.535 -7.082 1.00 66.12 83 ASN A CA 1
ATOM 654 C C . ASN A 1 83 ? -8.874 5.998 -6.147 1.00 66.12 83 ASN A C 1
ATOM 656 O O . ASN A 1 83 ? -9.498 6.777 -5.434 1.00 66.12 83 ASN A O 1
ATOM 660 N N . LYS A 1 84 ? -9.014 4.672 -6.037 1.00 63.47 84 LYS A N 1
ATOM 661 C CA . LYS A 1 84 ? -9.925 4.046 -5.074 1.00 63.47 84 LYS A CA 1
ATOM 662 C C . LYS A 1 84 ? -9.460 4.193 -3.624 1.00 63.47 84 LYS A C 1
ATOM 664 O O . LYS A 1 84 ? -10.291 4.433 -2.763 1.00 63.47 84 LYS A O 1
ATOM 669 N N . ILE A 1 85 ? -8.158 4.114 -3.340 1.00 68.62 85 ILE A N 1
ATOM 670 C CA . ILE A 1 85 ? -7.617 4.371 -1.992 1.00 68.62 85 ILE A CA 1
ATOM 671 C C . ILE A 1 85 ? -7.789 5.838 -1.623 1.00 68.62 85 ILE A C 1
ATOM 673 O O . ILE A 1 85 ? -8.303 6.103 -0.556 1.00 68.62 85 ILE A O 1
ATOM 677 N N . LYS A 1 86 ? -7.442 6.783 -2.501 1.00 72.25 86 LYS A N 1
ATOM 678 C CA . LYS A 1 86 ? -7.682 8.223 -2.342 1.00 72.25 86 LYS A CA 1
ATOM 679 C C . LYS A 1 86 ? -9.158 8.480 -2.090 1.00 72.25 86 LYS A C 1
ATOM 681 O O . LYS A 1 86 ? -9.469 9.221 -1.173 1.00 72.25 86 LYS A O 1
ATOM 686 N N . GLN A 1 87 ? -10.052 7.855 -2.857 1.00 71.75 87 GLN A N 1
ATOM 687 C CA . GLN A 1 87 ? -11.493 7.969 -2.654 1.00 71.75 87 GLN A CA 1
ATOM 688 C C . GLN A 1 87 ? -11.909 7.433 -1.278 1.00 71.75 87 GLN A C 1
ATOM 690 O O . GLN A 1 87 ? -12.555 8.155 -0.532 1.00 71.75 87 GLN A O 1
ATOM 695 N N . ILE A 1 88 ? -11.493 6.219 -0.905 1.00 70.56 88 ILE A N 1
ATOM 696 C CA . ILE A 1 88 ? -11.791 5.624 0.409 1.00 70.56 88 ILE A CA 1
ATOM 697 C C . ILE A 1 88 ? -11.212 6.488 1.538 1.00 70.56 88 ILE A C 1
ATOM 699 O O . ILE A 1 88 ? -11.888 6.754 2.522 1.00 70.56 8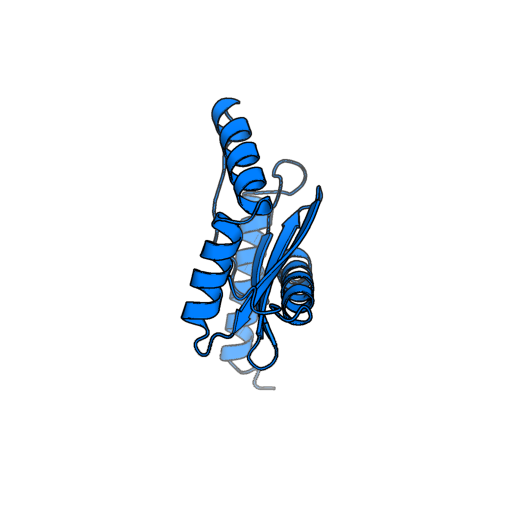8 ILE A O 1
ATOM 703 N N . THR A 1 89 ? -9.976 6.963 1.399 1.00 72.62 89 THR A N 1
ATOM 704 C CA . THR A 1 89 ? -9.307 7.875 2.330 1.00 72.62 89 THR A CA 1
ATOM 705 C C . THR A 1 89 ? -10.092 9.176 2.467 1.00 72.62 89 THR A C 1
ATOM 707 O O . THR A 1 89 ? -10.342 9.609 3.587 1.00 72.62 89 THR A O 1
ATOM 710 N N . TRP A 1 90 ? -10.530 9.768 1.355 1.00 79.69 90 TRP A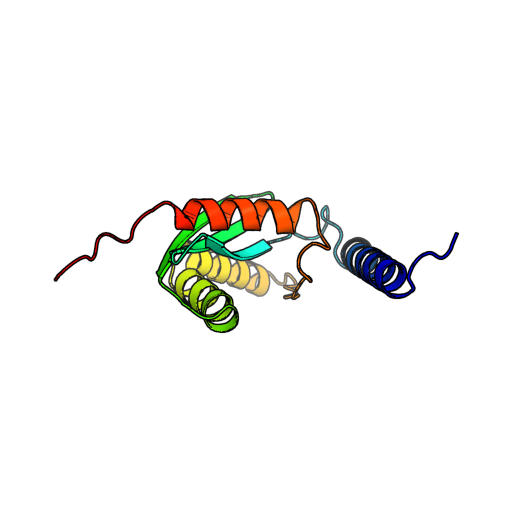 N 1
ATOM 711 C CA . TRP A 1 90 ? -11.372 10.960 1.3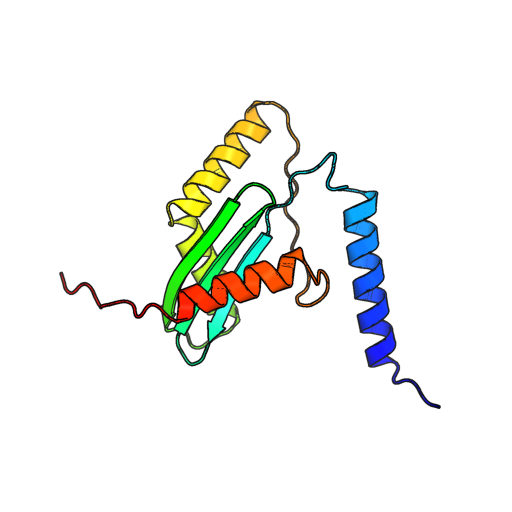56 1.00 79.69 90 TRP A CA 1
ATOM 712 C C . TRP A 1 90 ? -12.708 10.709 2.046 1.00 79.69 90 TRP A C 1
ATOM 714 O O . TRP A 1 90 ? -13.083 11.478 2.923 1.00 79.69 90 TRP A O 1
ATOM 724 N N . GLU A 1 91 ? -13.405 9.624 1.717 1.00 78.44 91 GLU A N 1
ATOM 725 C CA . GLU A 1 91 ? -14.665 9.246 2.358 1.00 78.44 91 GLU A CA 1
ATOM 726 C C . GLU A 1 91 ? -14.482 9.031 3.867 1.00 78.44 91 GLU A C 1
ATOM 728 O O . GLU A 1 91 ? -15.297 9.498 4.659 1.00 78.44 91 GLU A O 1
ATOM 733 N N . LEU A 1 92 ? -13.395 8.383 4.290 1.00 78.38 92 LEU A N 1
ATOM 734 C CA . LEU A 1 92 ? -13.069 8.185 5.702 1.00 78.38 92 LEU A CA 1
ATOM 735 C C . LEU A 1 92 ? -12.833 9.524 6.417 1.00 78.38 92 LEU A C 1
ATOM 737 O O . LEU A 1 92 ? -13.438 9.755 7.464 1.00 78.38 92 LEU A O 1
ATOM 741 N N . ILE A 1 93 ? -12.035 10.423 5.834 1.00 82.50 93 ILE A N 1
ATOM 742 C CA . ILE A 1 93 ? -11.779 11.764 6.388 1.00 82.50 93 ILE A CA 1
ATOM 743 C C . ILE A 1 93 ? -13.084 12.562 6.492 1.00 82.50 93 ILE A C 1
ATOM 745 O O . ILE A 1 93 ? -13.374 13.138 7.538 1.00 82.50 93 ILE A O 1
ATOM 749 N N . MET A 1 94 ? -13.905 12.550 5.439 1.00 81.75 94 MET A N 1
ATOM 750 C CA . MET A 1 94 ? -15.192 13.255 5.412 1.00 81.75 94 MET A CA 1
ATOM 751 C C . MET A 1 94 ? -16.187 12.702 6.441 1.00 81.75 94 MET A C 1
ATOM 753 O O . MET A 1 94 ? -17.022 13.447 6.944 1.00 81.75 94 MET A O 1
ATOM 757 N N . ASN A 1 95 ? -16.069 11.423 6.809 1.00 84.75 95 ASN A N 1
ATOM 758 C CA . ASN A 1 95 ? -16.834 10.792 7.888 1.00 84.75 95 ASN A CA 1
ATOM 759 C C . ASN A 1 95 ? -16.174 10.939 9.277 1.00 84.75 95 ASN A C 1
ATOM 761 O O . ASN A 1 95 ? -16.510 10.201 10.207 1.00 84.75 95 ASN A O 1
ATOM 765 N N . GLY A 1 96 ? -15.216 11.860 9.429 1.00 82.62 96 GLY A N 1
ATOM 766 C CA . GLY A 1 96 ? -14.556 12.163 10.700 1.00 82.62 96 GLY A CA 1
ATOM 767 C C . GLY A 1 96 ? -13.598 11.076 11.191 1.00 82.62 96 GLY A C 1
ATOM 768 O O . GLY A 1 96 ? -13.305 11.013 12.385 1.00 82.62 96 GLY A O 1
ATOM 769 N N . LYS A 1 97 ? -13.134 10.183 10.307 1.00 81.31 97 LYS A N 1
ATOM 770 C CA . LYS A 1 97 ? -12.121 9.174 10.642 1.00 81.31 97 LYS A CA 1
ATOM 771 C C . LYS A 1 97 ? -10.721 9.761 10.496 1.00 81.31 97 LYS A C 1
ATOM 773 O O . LYS A 1 97 ? -10.458 10.565 9.605 1.00 81.31 97 LYS A O 1
ATOM 778 N N . ILE A 1 98 ? -9.816 9.320 11.364 1.00 82.25 98 ILE A N 1
ATOM 779 C CA . ILE A 1 98 ? -8.406 9.708 11.326 1.00 82.25 98 ILE A CA 1
ATOM 780 C C . ILE A 1 98 ? -7.685 8.820 10.312 1.00 82.25 98 ILE A C 1
ATOM 782 O O . ILE A 1 98 ? -7.882 7.606 10.285 1.00 82.25 98 ILE A O 1
ATOM 786 N N . VAL A 1 99 ? -6.847 9.436 9.481 1.00 79.88 99 VAL A N 1
ATOM 787 C CA . VAL A 1 99 ? -5.967 8.740 8.541 1.00 79.88 99 VAL A CA 1
ATOM 788 C C . VAL A 1 99 ? -4.535 9.097 8.892 1.00 79.88 99 VAL A C 1
ATOM 790 O O . VAL A 1 99 ? -4.165 10.266 8.864 1.00 79.88 99 VAL A O 1
ATOM 793 N N . GLU A 1 100 ? -3.739 8.076 9.189 1.00 81.06 100 GLU A N 1
ATOM 794 C CA . GLU A 1 100 ? -2.325 8.208 9.514 1.00 81.06 100 GLU A CA 1
ATOM 795 C C . GLU A 1 100 ? -1.491 7.559 8.400 1.00 81.06 100 GLU A C 1
ATOM 797 O O . GLU A 1 100 ? -1.683 6.386 8.069 1.00 81.06 100 GLU A O 1
ATOM 802 N N . LEU A 1 101 ? -0.565 8.319 7.809 1.00 75.31 101 LEU A N 1
ATOM 803 C CA . LEU A 1 101 ? 0.355 7.823 6.784 1.00 75.31 101 LEU A CA 1
ATOM 804 C C . LEU A 1 101 ? 1.740 7.621 7.391 1.00 75.31 101 LEU A C 1
ATOM 806 O O . LEU A 1 101 ? 2.379 8.577 7.821 1.00 75.31 101 LEU A O 1
ATOM 810 N N . GLN A 1 102 ? 2.231 6.382 7.373 1.00 73.44 102 GLN A N 1
ATOM 811 C CA . GLN A 1 102 ? 3.540 6.042 7.929 1.00 73.44 102 GLN A CA 1
ATOM 812 C C . GLN A 1 102 ? 4.389 5.283 6.921 1.00 73.44 102 GLN A C 1
ATOM 814 O O . GLN A 1 102 ? 3.924 4.370 6.237 1.00 73.44 102 GLN A O 1
ATOM 819 N N . ARG A 1 103 ? 5.675 5.636 6.860 1.00 70.75 103 ARG A N 1
ATOM 820 C CA . ARG A 1 103 ? 6.665 4.851 6.128 1.00 70.75 103 ARG A CA 1
ATOM 821 C C . ARG A 1 103 ? 7.190 3.751 7.046 1.00 70.75 103 ARG A C 1
ATOM 823 O O . ARG A 1 103 ? 7.929 4.026 7.986 1.00 70.75 103 ARG A O 1
ATOM 830 N N . ILE A 1 104 ? 6.830 2.505 6.754 1.00 69.62 104 ILE A N 1
ATOM 831 C CA . ILE A 1 104 ? 7.343 1.337 7.476 1.00 69.62 104 ILE A CA 1
ATOM 832 C C . ILE A 1 104 ? 8.666 0.909 6.830 1.00 69.62 104 ILE A C 1
ATOM 834 O O . ILE A 1 104 ? 8.752 0.748 5.611 1.00 69.62 104 ILE A O 1
ATOM 838 N N . LEU A 1 105 ? 9.708 0.725 7.643 1.00 65.62 105 LEU A N 1
ATOM 839 C CA . LEU A 1 105 ? 10.992 0.202 7.174 1.00 65.62 105 LEU A CA 1
ATOM 840 C C . LEU A 1 105 ? 10.810 -1.197 6.554 1.00 65.62 105 LEU A C 1
ATOM 842 O O . LEU A 1 105 ? 10.077 -2.047 7.072 1.00 65.62 105 LEU A O 1
ATOM 846 N N . SER A 1 106 ? 11.491 -1.455 5.435 1.00 63.31 106 SER A N 1
ATOM 847 C CA . SER A 1 106 ? 11.499 -2.777 4.800 1.00 63.31 106 SER A CA 1
ATOM 848 C C . SER A 1 106 ? 11.933 -3.859 5.796 1.00 63.31 106 SER A C 1
ATOM 850 O O . SER A 1 106 ? 12.816 -3.629 6.618 1.00 63.31 106 SER A O 1
ATOM 852 N N . HIS A 1 107 ? 11.320 -5.045 5.713 1.00 61.94 107 HIS A N 1
ATOM 853 C CA . HIS A 1 107 ? 11.614 -6.215 6.561 1.00 61.94 107 HIS A CA 1
ATOM 854 C C . HIS A 1 107 ? 11.252 -6.092 8.051 1.00 61.94 107 HIS A C 1
ATOM 856 O O . HIS A 1 107 ? 11.557 -7.004 8.825 1.00 61.94 107 HIS A O 1
ATOM 862 N N . VAL A 1 108 ? 10.578 -5.018 8.472 1.00 65.38 108 VAL A N 1
ATOM 863 C CA . VAL A 1 108 ? 10.107 -4.843 9.857 1.00 65.38 108 VAL A CA 1
ATOM 864 C C . VAL A 1 108 ? 8.752 -5.515 10.089 1.00 65.38 108 VAL A C 1
ATOM 866 O O . VAL A 1 108 ? 8.635 -6.321 11.005 1.00 65.38 108 VAL A O 1
ATOM 869 N N . ASP A 1 109 ? 7.770 -5.293 9.220 1.00 63.00 109 ASP A N 1
ATOM 870 C CA . ASP A 1 109 ? 6.463 -5.957 9.282 1.00 63.00 109 ASP A CA 1
ATOM 871 C C . ASP A 1 109 ? 6.424 -7.168 8.345 1.00 63.00 109 ASP A C 1
ATOM 873 O O . ASP A 1 109 ? 6.217 -7.046 7.135 1.00 63.00 109 ASP A O 1
ATOM 877 N N . LYS A 1 110 ? 6.690 -8.345 8.918 1.00 59.19 110 LYS A N 1
ATOM 878 C CA . LYS A 1 110 ? 6.825 -9.596 8.165 1.00 59.19 110 LYS A CA 1
ATOM 879 C C . LYS A 1 110 ? 5.537 -10.009 7.456 1.00 59.19 110 LYS A C 1
ATOM 881 O O . LYS A 1 110 ? 5.636 -10.620 6.404 1.00 59.19 110 LYS A O 1
ATOM 886 N N . ASP A 1 111 ? 4.352 -9.702 7.985 1.00 72.25 111 ASP A N 1
ATOM 887 C CA . ASP A 1 111 ? 3.122 -10.166 7.332 1.00 72.25 111 ASP A CA 1
ATOM 888 C C . ASP A 1 111 ? 2.583 -9.127 6.349 1.00 72.25 111 ASP A C 1
ATOM 890 O O . ASP A 1 111 ? 2.354 -9.448 5.186 1.00 72.25 111 ASP A O 1
ATOM 894 N N . GLY A 1 112 ? 2.442 -7.864 6.758 1.00 75.50 112 GLY A N 1
ATOM 895 C CA . GLY A 1 112 ? 1.902 -6.820 5.885 1.00 75.50 112 GLY A CA 1
ATOM 896 C C . GLY A 1 112 ? 2.853 -6.445 4.748 1.00 75.50 112 GLY A C 1
ATOM 897 O O . GLY A 1 112 ? 2.497 -6.532 3.565 1.00 75.50 112 GLY A O 1
ATOM 898 N N . ASN A 1 113 ? 4.084 -6.070 5.108 1.00 76.50 113 ASN A N 1
ATOM 899 C CA . ASN A 1 113 ? 5.056 -5.498 4.177 1.00 76.50 113 ASN A CA 1
ATOM 900 C C . ASN A 1 113 ? 5.623 -6.552 3.204 1.00 76.50 113 ASN A C 1
ATOM 902 O O . ASN A 1 113 ? 5.728 -6.301 2.006 1.00 76.50 113 ASN A O 1
ATOM 906 N N . GLU A 1 114 ? 5.929 -7.768 3.675 1.00 81.44 114 GLU A N 1
ATOM 907 C CA . GLU A 1 114 ? 6.436 -8.826 2.779 1.00 81.44 114 GLU A CA 1
ATOM 908 C C . GLU A 1 114 ? 5.350 -9.341 1.829 1.00 81.44 114 GLU A C 1
ATOM 910 O O . GLU A 1 114 ? 5.626 -9.608 0.658 1.00 81.44 114 GLU A O 1
ATOM 915 N N . ARG A 1 115 ? 4.091 -9.437 2.279 1.00 84.75 115 ARG A N 1
ATOM 916 C CA . ARG A 1 115 ? 2.993 -9.853 1.394 1.00 84.75 115 ARG A CA 1
ATOM 917 C C . ARG A 1 115 ? 2.710 -8.822 0.311 1.00 84.75 115 ARG A C 1
ATOM 919 O O . ARG A 1 115 ? 2.428 -9.223 -0.819 1.00 84.75 115 ARG A O 1
ATOM 926 N N . VAL A 1 116 ? 2.780 -7.524 0.617 1.00 83.38 116 VAL A N 1
ATOM 927 C CA . VAL A 1 116 ? 2.627 -6.489 -0.417 1.00 83.38 116 VAL A CA 1
ATOM 928 C C . VAL A 1 116 ? 3.841 -6.430 -1.351 1.00 83.38 116 VAL A C 1
ATOM 930 O O . VAL A 1 116 ? 3.659 -6.212 -2.545 1.00 83.38 116 VAL A O 1
ATOM 933 N N . ASP A 1 117 ? 5.052 -6.731 -0.872 1.00 85.38 117 ASP A N 1
ATOM 934 C CA . ASP A 1 117 ? 6.240 -6.861 -1.729 1.00 85.38 117 ASP A CA 1
ATOM 935 C C . ASP A 1 117 ? 6.122 -8.045 -2.699 1.00 85.38 117 ASP A C 1
ATOM 937 O O . ASP A 1 117 ? 6.356 -7.895 -3.898 1.00 85.38 117 ASP A O 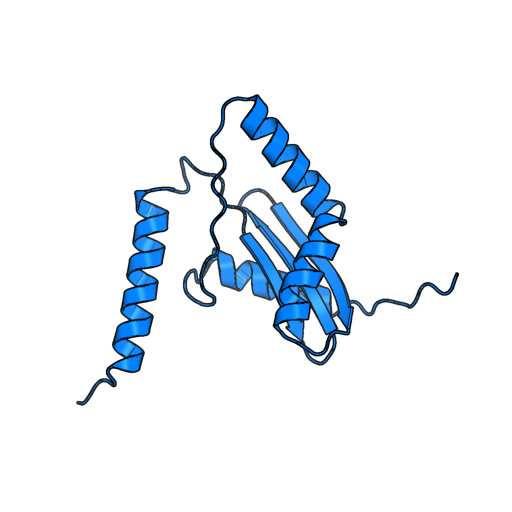1
ATOM 941 N N . LEU A 1 118 ? 5.661 -9.209 -2.229 1.00 86.88 118 LEU A N 1
ATOM 942 C CA . LEU A 1 118 ? 5.355 -10.349 -3.102 1.00 86.88 118 LEU A CA 1
ATOM 943 C C . LEU A 1 118 ? 4.291 -9.999 -4.149 1.00 86.88 118 LEU A C 1
ATOM 945 O O . LEU A 1 118 ? 4.359 -10.465 -5.288 1.00 86.88 118 LEU A O 1
ATOM 949 N N . LEU A 1 119 ? 3.310 -9.183 -3.769 1.00 84.44 119 LEU A N 1
ATOM 950 C CA . LEU A 1 119 ? 2.259 -8.709 -4.658 1.00 84.44 119 LEU A CA 1
ATOM 951 C C . LEU A 1 119 ? 2.822 -7.754 -5.721 1.00 84.44 119 LEU A C 1
ATOM 953 O O . LEU A 1 119 ? 2.578 -7.958 -6.907 1.00 84.44 119 LEU A O 1
ATOM 957 N N . ALA A 1 120 ? 3.662 -6.797 -5.325 1.00 84.31 120 ALA A N 1
ATOM 958 C CA . ALA A 1 120 ? 4.374 -5.901 -6.235 1.00 84.31 120 ALA A CA 1
ATOM 959 C C . ALA A 1 120 ? 5.276 -6.677 -7.211 1.00 84.31 120 ALA A C 1
ATOM 961 O O . ALA A 1 120 ? 5.260 -6.419 -8.413 1.00 84.31 120 ALA A O 1
ATOM 962 N N . LYS A 1 121 ? 5.972 -7.719 -6.737 1.00 88.00 121 LYS A N 1
ATOM 963 C CA . LYS A 1 121 ? 6.759 -8.634 -7.581 1.00 88.00 121 LYS A CA 1
ATOM 964 C C . LYS A 1 121 ? 5.918 -9.367 -8.621 1.00 88.00 121 LYS A C 1
ATOM 966 O O . LYS A 1 121 ? 6.423 -9.657 -9.699 1.00 88.00 121 LYS A O 1
ATOM 971 N N . ARG A 1 122 ? 4.635 -9.649 -8.377 1.00 85.56 122 ARG A N 1
ATOM 972 C CA . ARG A 1 122 ? 3.758 -10.191 -9.435 1.00 85.56 122 ARG A CA 1
ATOM 973 C C . ARG A 1 122 ? 3.550 -9.184 -10.563 1.00 85.56 122 ARG A C 1
ATOM 975 O O . ARG A 1 122 ? 3.565 -9.592 -11.718 1.00 85.56 122 ARG A O 1
ATOM 982 N N . GLY A 1 123 ? 3.457 -7.893 -10.241 1.00 78.62 123 GLY A N 1
ATOM 983 C CA . GLY A 1 123 ? 3.386 -6.811 -11.227 1.00 78.62 123 GLY A CA 1
ATOM 984 C C . GLY A 1 123 ? 4.610 -6.729 -12.138 1.00 78.62 123 GLY A C 1
ATOM 985 O O . GLY A 1 123 ? 4.469 -6.367 -13.295 1.00 78.62 123 GLY A O 1
ATOM 986 N N . THR A 1 124 ? 5.784 -7.165 -11.672 1.00 82.62 124 THR A N 1
ATOM 987 C CA . THR A 1 124 ? 7.008 -7.205 -12.499 1.00 82.62 124 THR A CA 1
ATOM 988 C C . THR A 1 124 ? 6.940 -8.232 -13.638 1.00 82.62 124 THR A C 1
ATOM 990 O O . THR A 1 124 ? 7.664 -8.122 -14.621 1.00 82.62 124 THR A O 1
ATOM 993 N N . LYS A 1 125 ? 6.062 -9.241 -13.528 1.00 80.00 125 LYS A N 1
ATOM 994 C CA . LYS A 1 125 ? 5.964 -10.340 -14.502 1.00 80.00 125 LYS A CA 1
ATOM 995 C C . LYS A 1 125 ? 5.118 -10.003 -15.727 1.00 80.00 125 LYS A C 1
ATOM 997 O O . LYS A 1 125 ? 5.185 -10.732 -16.711 1.00 80.00 125 LYS A O 1
ATOM 1002 N N . PHE A 1 126 ? 4.324 -8.937 -15.674 1.00 65.69 126 PHE A N 1
ATOM 1003 C CA . PHE A 1 126 ? 3.557 -8.471 -16.822 1.00 65.69 126 PHE A CA 1
ATOM 1004 C C . PHE A 1 126 ? 4.446 -7.500 -17.587 1.00 65.69 126 PHE A C 1
ATOM 1006 O O . PHE A 1 126 ? 4.751 -6.413 -17.100 1.00 65.69 126 PHE A O 1
ATOM 1013 N N . HIS A 1 127 ? 4.931 -7.925 -18.753 1.00 52.78 127 HIS A N 1
ATOM 1014 C CA . HIS A 1 127 ? 5.576 -7.004 -19.675 1.00 52.78 127 HIS A CA 1
ATOM 1015 C C . HIS A 1 127 ? 4.548 -5.941 -20.056 1.00 52.78 127 HIS A C 1
ATOM 1017 O O . HIS A 1 127 ? 3.442 -6.268 -20.479 1.00 52.78 127 HIS A O 1
ATOM 1023 N N . THR A 1 128 ? 4.907 -4.673 -19.868 1.00 45.94 128 THR A N 1
ATOM 1024 C CA . THR A 1 128 ? 4.341 -3.588 -20.661 1.00 45.94 128 THR A CA 1
ATOM 1025 C C . THR A 1 128 ? 4.552 -3.976 -22.117 1.00 45.94 128 THR A C 1
ATOM 1027 O O . THR A 1 128 ? 5.660 -3.842 -22.635 1.00 45.94 128 THR A O 1
ATOM 1030 N N . GLU A 1 129 ? 3.524 -4.529 -22.755 1.00 37.44 129 GLU A N 1
ATOM 1031 C CA . GLU A 1 129 ? 3.385 -4.377 -24.193 1.00 37.44 129 GLU A CA 1
ATOM 1032 C C . GLU A 1 129 ? 3.395 -2.866 -24.424 1.00 37.44 129 GLU A C 1
ATOM 1034 O O . GLU A 1 129 ? 2.569 -2.138 -23.867 1.00 37.44 129 GLU A O 1
ATOM 1039 N N . GLU A 1 130 ? 4.413 -2.374 -25.126 1.00 36.91 130 GLU A N 1
ATOM 1040 C CA . GLU A 1 130 ? 4.415 -1.007 -25.622 1.00 36.91 130 GLU A CA 1
ATOM 1041 C C . GLU A 1 130 ? 3.154 -0.847 -26.471 1.00 36.91 130 GLU A C 1
ATOM 1043 O O . GLU A 1 130 ? 3.077 -1.349 -27.593 1.00 36.91 130 GLU A O 1
ATOM 1048 N N . ILE A 1 131 ? 2.142 -0.167 -25.928 1.00 33.31 131 ILE A N 1
ATOM 1049 C CA . ILE A 1 131 ? 1.057 0.367 -26.740 1.00 33.31 131 ILE A CA 1
ATOM 1050 C C . ILE A 1 131 ? 1.705 1.463 -27.580 1.00 33.31 131 ILE A C 1
ATOM 1052 O O . ILE A 1 131 ? 1.862 2.602 -27.142 1.00 33.31 131 ILE A O 1
ATOM 1056 N N . THR A 1 132 ? 2.154 1.076 -28.769 1.00 29.11 132 THR A N 1
ATOM 1057 C CA . THR A 1 132 ? 2.501 2.019 -29.823 1.00 29.11 132 THR A CA 1
ATOM 1058 C C . THR A 1 132 ? 1.175 2.602 -30.303 1.00 29.11 132 THR A C 1
ATOM 1060 O O . THR A 1 132 ? 0.327 1.855 -30.791 1.00 29.11 132 THR A O 1
ATOM 1063 N N . ILE A 1 133 ? 0.965 3.898 -30.055 1.00 38.69 133 ILE A N 1
ATOM 1064 C CA . ILE A 1 133 ? -0.170 4.665 -30.593 1.00 38.69 133 ILE A CA 1
ATOM 1065 C C . ILE A 1 133 ? 0.020 4.825 -32.101 1.00 38.69 133 ILE A C 1
ATOM 1067 O O . ILE A 1 133 ? 1.168 5.126 -32.503 1.00 38.69 133 ILE A O 1
#